Protein AF-A0A2V2RXG0-F1 (afdb_monomer_lite)

Sequence (78 aa):
MQTLKADNRQRVRLPHSKPGQVFAYEPNEDGSITLTPVVKAASKERFPPGSLLKYFTPELDKEETEISRAISSLKVED

Secondary structure (DSSP, 8-state):
-------TTS----TTPPTT--EEEEE-TTS-EEEEE--------SS-TTTTGGG--HHHHHHHHHHHHHHHHT----

pLDDT: mean 84.33, std 11.51, range [51.81, 97.56]

Structure (mmCIF, N/CA/C/O backbone):
data_AF-A0A2V2RXG0-F1
#
_entry.id   AF-A0A2V2RXG0-F1
#
loop_
_atom_site.group_PDB
_atom_site.id
_atom_site.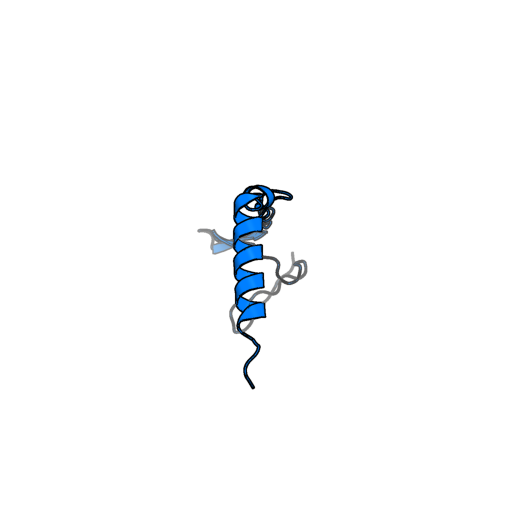type_symbol
_atom_site.label_atom_id
_atom_site.label_alt_id
_atom_site.label_comp_id
_atom_site.label_asym_id
_atom_site.label_entity_id
_atom_site.label_seq_id
_atom_site.pdbx_PDB_ins_code
_atom_site.Cartn_x
_atom_site.Cartn_y
_atom_site.Cartn_z
_atom_site.occupancy
_atom_site.B_iso_or_equiv
_atom_site.auth_seq_id
_atom_site.auth_comp_id
_atom_site.auth_asym_id
_atom_site.auth_atom_id
_atom_site.pdbx_PDB_model_num
ATOM 1 N N . MET A 1 1 ? -17.261 11.425 10.056 1.00 81.88 1 MET A N 1
ATOM 2 C CA . MET A 1 1 ? -16.357 10.480 10.746 1.00 81.88 1 MET A CA 1
ATOM 3 C C . MET A 1 1 ? -16.957 9.090 10.621 1.00 81.88 1 MET A C 1
ATOM 5 O O . MET A 1 1 ? -18.131 8.946 10.930 1.00 81.88 1 MET A O 1
ATOM 9 N N . GLN A 1 2 ? -16.212 8.110 10.108 1.00 89.50 2 GLN A N 1
ATOM 10 C CA . GLN A 1 2 ? -16.689 6.731 9.959 1.00 89.50 2 GLN A CA 1
ATOM 11 C C . GLN A 1 2 ? -15.813 5.804 10.796 1.00 89.50 2 GLN A C 1
ATOM 13 O O . GLN A 1 2 ? -14.592 5.830 10.668 1.00 89.50 2 GLN A O 1
ATOM 18 N N . THR A 1 3 ? -16.440 4.981 11.630 1.00 94.44 3 THR A N 1
ATOM 19 C CA . THR A 1 3 ? -15.741 3.968 12.422 1.00 94.44 3 THR A CA 1
ATOM 20 C C . THR A 1 3 ? -15.522 2.723 11.576 1.00 94.44 3 THR A C 1
ATOM 22 O O . THR A 1 3 ? -16.457 2.202 10.966 1.00 94.44 3 THR A O 1
ATOM 25 N N . LEU A 1 4 ? -14.286 2.234 11.550 1.00 94.25 4 LEU A N 1
ATOM 26 C CA . LEU A 1 4 ? -13.905 1.004 10.868 1.00 94.25 4 LEU A CA 1
ATOM 27 C C . LEU A 1 4 ? -13.402 0.004 11.907 1.00 94.25 4 LEU A C 1
ATOM 29 O O . LEU A 1 4 ? -12.740 0.380 12.871 1.00 94.25 4 LEU A O 1
ATOM 33 N N . LYS A 1 5 ? -13.718 -1.275 11.709 1.00 95.88 5 LYS A N 1
ATOM 34 C CA . LYS A 1 5 ? -13.254 -2.362 12.572 1.00 95.88 5 LYS A CA 1
ATOM 35 C C . LYS A 1 5 ? -12.100 -3.091 11.890 1.00 95.88 5 LYS A C 1
ATOM 37 O O . LYS A 1 5 ? -12.210 -3.438 10.714 1.00 95.88 5 LYS A O 1
ATOM 42 N N . ALA A 1 6 ? -11.025 -3.334 12.634 1.00 96.31 6 ALA A N 1
ATOM 43 C CA . ALA A 1 6 ? -9.956 -4.212 12.182 1.00 96.31 6 ALA A CA 1
ATOM 44 C C . ALA A 1 6 ? -10.435 -5.671 12.169 1.00 96.31 6 ALA A C 1
ATOM 46 O O . ALA A 1 6 ? -11.162 -6.108 13.067 1.00 96.31 6 ALA A O 1
ATOM 47 N N . ASP A 1 7 ? -10.048 -6.425 11.145 1.00 96.25 7 ASP A N 1
ATOM 48 C CA . ASP A 1 7 ? -10.325 -7.858 11.094 1.00 96.25 7 ASP A CA 1
ATOM 49 C C . ASP A 1 7 ? -9.386 -8.662 12.015 1.00 96.25 7 ASP A C 1
ATOM 51 O O . ASP A 1 7 ? -8.462 -8.128 12.631 1.00 96.25 7 ASP A O 1
ATOM 55 N N . ASN A 1 8 ? -9.587 -9.981 12.079 1.00 97.56 8 ASN A N 1
ATOM 56 C CA . ASN A 1 8 ? -8.767 -10.886 12.898 1.00 97.56 8 ASN A CA 1
ATOM 57 C C . ASN A 1 8 ? -7.288 -10.940 12.467 1.00 97.56 8 ASN A C 1
ATOM 59 O O . ASN A 1 8 ? -6.480 -11.582 13.130 1.00 97.56 8 ASN A O 1
ATOM 63 N N . ARG A 1 9 ? -6.931 -10.304 11.346 1.00 97.50 9 ARG A N 1
ATOM 64 C CA . ARG A 1 9 ? -5.561 -10.176 10.844 1.00 97.50 9 ARG A CA 1
ATOM 65 C C . ARG A 1 9 ? -5.032 -8.748 10.988 1.00 97.50 9 ARG A C 1
ATOM 67 O O . ARG A 1 9 ? -4.064 -8.407 10.319 1.00 97.50 9 ARG A O 1
ATOM 74 N N . GLN A 1 10 ? -5.667 -7.927 11.830 1.00 95.06 10 GLN A N 1
ATOM 75 C CA . GLN A 1 10 ? -5.278 -6.542 12.111 1.00 95.06 10 GLN A CA 1
ATOM 76 C C . GLN A 1 10 ? -5.342 -5.621 10.880 1.00 95.06 10 GLN A C 1
ATOM 78 O O . GLN A 1 10 ? -4.623 -4.629 10.793 1.00 95.06 10 GLN A O 1
ATOM 83 N N . ARG A 1 11 ? -6.211 -5.921 9.906 1.00 94.50 11 ARG A N 1
ATOM 84 C CA . ARG A 1 11 ? -6.378 -5.103 8.695 1.00 94.50 11 ARG A CA 1
ATOM 85 C C . ARG A 1 11 ? -7.610 -4.220 8.809 1.00 94.50 11 ARG A C 1
ATOM 87 O O . ARG A 1 11 ? -8.681 -4.697 9.178 1.00 94.50 11 ARG A O 1
ATOM 94 N N . VAL A 1 12 ? -7.480 -2.958 8.407 1.00 93.81 12 VAL A N 1
ATOM 95 C CA . VAL A 1 12 ? -8.593 -2.004 8.307 1.00 93.81 12 VAL A CA 1
ATOM 96 C C . VAL A 1 12 ? -8.923 -1.767 6.836 1.00 93.81 12 VAL A C 1
ATOM 98 O O . VAL A 1 12 ? -8.047 -1.442 6.036 1.00 93.81 12 VAL A O 1
ATOM 101 N N . ARG A 1 13 ? -10.194 -1.936 6.454 1.00 93.19 13 ARG A N 1
ATOM 102 C CA . ARG A 1 13 ? -10.641 -1.722 5.071 1.00 93.19 13 ARG A CA 1
ATOM 103 C C . ARG A 1 13 ? -10.964 -0.250 4.837 1.00 93.19 13 ARG A C 1
ATOM 105 O O . ARG A 1 13 ? -11.969 0.242 5.338 1.00 93.19 13 ARG A O 1
ATOM 112 N N . LEU A 1 14 ? -10.143 0.424 4.037 1.00 93.75 14 LEU A N 1
ATOM 113 C CA . LEU A 1 14 ? -10.355 1.819 3.655 1.00 93.75 14 LEU A CA 1
ATOM 114 C C . LEU A 1 14 ? -11.389 1.911 2.510 1.00 93.75 14 LEU A C 1
ATOM 116 O O . LEU A 1 14 ? -11.158 1.339 1.444 1.00 93.75 14 LEU A O 1
ATOM 120 N N . PRO A 1 15 ? -12.532 2.604 2.686 1.00 90.81 15 PRO A N 1
ATOM 121 C CA . PRO A 1 15 ? -13.617 2.612 1.695 1.00 90.81 15 PRO A CA 1
ATOM 122 C C . PRO A 1 15 ? -13.290 3.372 0.399 1.00 90.81 15 PRO A C 1
ATOM 124 O O . PRO A 1 15 ? -13.857 3.059 -0.643 1.00 90.81 15 PRO A O 1
ATOM 127 N N . HIS A 1 16 ? -12.368 4.338 0.435 1.00 89.12 16 HIS A N 1
ATOM 128 C CA . HIS A 1 16 ? -12.044 5.206 -0.708 1.00 89.12 16 HIS A CA 1
ATOM 129 C C . HIS A 1 16 ? -10.650 4.957 -1.312 1.00 89.12 16 HIS A C 1
ATOM 131 O O . HIS A 1 16 ? -10.157 5.773 -2.087 1.00 89.12 16 HIS A O 1
ATOM 137 N N . SER A 1 17 ? -9.994 3.843 -0.971 1.00 91.12 17 SER A N 1
ATOM 138 C CA . SER A 1 17 ? -8.706 3.469 -1.568 1.00 91.12 17 SER A CA 1
ATOM 139 C C . SER A 1 17 ? -8.888 2.713 -2.884 1.00 91.12 17 SER A C 1
ATOM 141 O O . SER A 1 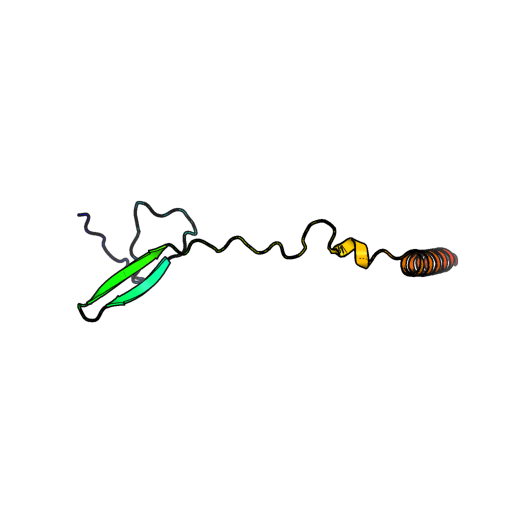17 ? -9.772 1.860 -2.996 1.00 91.12 17 SER A O 1
ATOM 143 N N . LYS A 1 18 ? -8.006 2.951 -3.859 1.00 90.38 18 LYS A N 1
ATOM 144 C CA . LYS A 1 18 ? -7.945 2.156 -5.095 1.00 90.38 18 LYS A CA 1
ATOM 145 C C . LYS A 1 18 ? -7.291 0.790 -4.829 1.00 90.38 18 LYS A C 1
ATOM 147 O O . LYS A 1 18 ? -6.395 0.703 -3.985 1.00 90.38 18 LYS A O 1
ATOM 152 N N . PRO A 1 19 ? -7.663 -0.274 -5.562 1.00 89.69 19 PRO A N 1
ATOM 153 C CA . PRO A 1 19 ? -6.936 -1.540 -5.511 1.00 89.69 19 PRO A CA 1
ATOM 154 C C . PRO A 1 19 ? -5.438 -1.337 -5.782 1.00 89.69 19 PRO A C 1
ATOM 156 O O . PRO A 1 19 ? -5.063 -0.658 -6.736 1.00 89.69 19 PRO A O 1
ATOM 159 N N . GLY A 1 20 ? -4.580 -1.899 -4.927 1.00 88.31 20 GLY A N 1
ATOM 160 C CA . GLY A 1 20 ? -3.122 -1.771 -5.043 1.00 88.31 20 GLY A CA 1
ATOM 161 C C . GLY A 1 20 ? -2.547 -0.399 -4.662 1.00 88.31 20 GLY A C 1
ATOM 162 O O . GLY A 1 20 ? -1.354 -0.173 -4.868 1.00 88.31 20 GLY A O 1
ATOM 163 N N . GLN A 1 21 ? -3.356 0.518 -4.119 1.00 90.56 21 GLN A N 1
ATOM 164 C CA . GLN A 1 21 ? -2.863 1.784 -3.582 1.00 90.56 21 GLN A CA 1
ATOM 165 C C . GLN A 1 21 ? -1.968 1.535 -2.363 1.00 90.56 21 GLN A C 1
ATOM 167 O O . GLN A 1 21 ? -2.340 0.805 -1.446 1.00 90.56 21 GLN A O 1
ATOM 172 N N . VAL A 1 22 ? -0.788 2.151 -2.368 1.00 91.44 22 VAL A N 1
ATOM 173 C CA . VAL A 1 22 ? 0.211 2.024 -1.303 1.00 91.44 22 VAL A CA 1
ATOM 174 C C . VAL A 1 22 ? 0.143 3.256 -0.411 1.00 91.44 22 VAL A C 1
ATOM 176 O O . VAL A 1 22 ? -0.010 4.374 -0.904 1.00 91.44 22 VAL A O 1
ATOM 179 N N . PHE A 1 23 ? 0.271 3.045 0.894 1.00 93.31 23 PHE A N 1
ATOM 180 C CA . PHE A 1 23 ? 0.326 4.103 1.895 1.00 93.31 23 PHE A CA 1
ATOM 181 C C . PHE A 1 23 ? 1.599 3.937 2.723 1.00 93.31 23 PHE A C 1
ATOM 183 O O . PHE A 1 23 ? 1.962 2.814 3.075 1.00 93.31 23 PHE A O 1
ATOM 190 N N . ALA A 1 24 ? 2.271 5.045 3.020 1.00 94.44 24 ALA A N 1
ATOM 191 C CA . ALA A 1 24 ? 3.274 5.103 4.067 1.00 94.44 24 ALA A CA 1
ATOM 192 C C . ALA A 1 24 ? 2.558 5.065 5.420 1.00 94.44 24 ALA A C 1
ATOM 194 O O . ALA A 1 24 ? 1.484 5.652 5.565 1.00 94.44 24 ALA A O 1
ATOM 195 N N . TYR A 1 25 ? 3.141 4.342 6.370 1.00 95.12 25 TYR A N 1
ATOM 196 C CA . TYR A 1 25 ? 2.604 4.143 7.710 1.00 95.12 25 TYR A CA 1
ATOM 197 C C . TYR A 1 25 ? 3.495 4.869 8.713 1.00 95.12 25 TYR A C 1
ATOM 199 O O . TYR A 1 25 ? 4.678 4.543 8.817 1.00 95.12 25 TYR 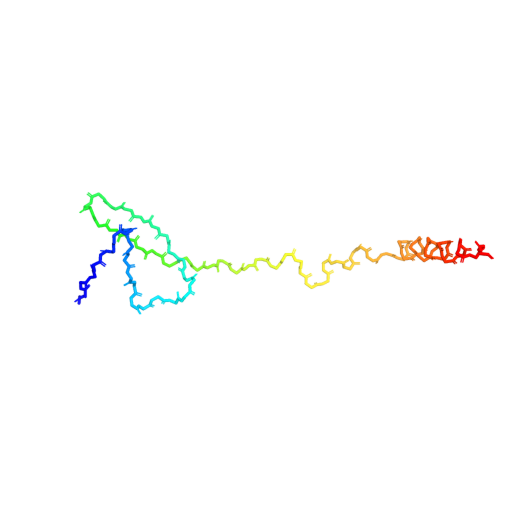A O 1
ATOM 207 N N . GLU A 1 26 ? 2.921 5.813 9.453 1.00 96.88 26 GLU A N 1
ATOM 208 C CA . GLU A 1 26 ? 3.606 6.545 10.519 1.00 96.88 26 GLU A CA 1
ATOM 209 C C . GLU A 1 26 ? 2.767 6.482 11.804 1.00 96.88 26 GLU A C 1
ATOM 211 O O . GLU A 1 26 ? 1.660 7.030 11.842 1.00 96.88 26 GLU A O 1
ATOM 216 N N . PRO A 1 27 ? 3.242 5.775 12.845 1.00 96.44 27 PRO A N 1
ATOM 217 C CA . PRO A 1 27 ? 2.624 5.810 14.161 1.00 96.44 27 PRO A CA 1
ATOM 218 C C . PRO A 1 27 ? 3.073 7.064 14.920 1.00 96.44 27 PRO A C 1
ATOM 220 O O . PRO A 1 27 ? 4.260 7.387 14.949 1.00 96.44 27 PRO A O 1
ATOM 223 N N . ASN A 1 28 ? 2.129 7.737 15.567 1.00 97.12 28 ASN A N 1
ATOM 224 C CA . ASN A 1 28 ? 2.374 8.936 16.364 1.00 97.12 28 ASN A CA 1
ATOM 225 C C . ASN A 1 28 ? 2.379 8.601 17.869 1.00 97.12 28 ASN A C 1
ATOM 227 O O . ASN A 1 28 ? 1.813 7.592 18.299 1.00 97.12 28 ASN A O 1
ATOM 231 N N . GLU A 1 29 ? 2.993 9.456 18.693 1.00 96.19 29 GLU A N 1
ATOM 232 C CA . GLU A 1 29 ? 3.092 9.251 20.152 1.00 96.19 29 GLU A CA 1
ATOM 233 C C . GLU A 1 29 ? 1.736 9.313 20.877 1.00 96.19 29 GLU A C 1
ATOM 235 O O . GLU A 1 29 ? 1.567 8.717 21.938 1.00 96.19 29 GLU A O 1
ATOM 240 N N . ASP A 1 30 ? 0.747 9.984 20.286 1.00 96.06 30 ASP A N 1
ATOM 241 C CA . ASP A 1 30 ? -0.630 10.068 20.788 1.00 96.06 30 ASP A CA 1
ATOM 242 C C . ASP A 1 30 ? -1.460 8.797 20.509 1.00 96.06 30 ASP A C 1
ATOM 244 O O . ASP A 1 30 ? -2.644 8.732 20.843 1.00 96.06 30 ASP A O 1
ATOM 248 N N . GLY A 1 31 ? -0.848 7.779 19.893 1.00 92.50 31 GLY A N 1
ATOM 249 C CA . GLY A 1 31 ? -1.496 6.527 19.508 1.00 92.50 31 GLY A CA 1
ATOM 250 C C . GLY A 1 31 ? -2.304 6.616 18.212 1.00 92.50 31 GLY A C 1
ATOM 251 O O . GLY A 1 31 ? -2.922 5.625 17.812 1.00 92.50 31 GLY A O 1
ATOM 252 N N . SER A 1 32 ? -2.306 7.770 17.538 1.00 95.50 32 SER A N 1
ATOM 253 C CA . SER A 1 32 ? -2.869 7.892 16.197 1.00 95.50 32 SER A CA 1
ATOM 254 C C . SER A 1 32 ? -1.922 7.309 15.142 1.00 95.50 32 SER A C 1
ATOM 256 O O . SER A 1 32 ? -0.725 7.117 15.364 1.00 95.50 32 SER A O 1
ATOM 258 N N . ILE A 1 33 ? -2.476 6.990 13.972 1.00 95.31 33 ILE A N 1
ATOM 259 C CA . ILE A 1 33 ? -1.718 6.495 12.823 1.00 95.31 33 ILE A CA 1
ATOM 260 C C . ILE A 1 33 ? -2.016 7.406 11.641 1.00 95.31 33 ILE A C 1
ATOM 262 O O . ILE A 1 33 ? -3.180 7.592 11.270 1.00 95.31 33 ILE A O 1
ATOM 266 N N . THR A 1 34 ? -0.962 7.906 11.009 1.00 95.69 34 THR A N 1
ATOM 267 C CA . THR A 1 34 ? -1.047 8.644 9.752 1.00 95.69 34 THR A CA 1
ATOM 268 C C . THR A 1 34 ? -0.791 7.691 8.585 1.00 95.69 34 THR A C 1
ATOM 270 O O . THR A 1 34 ? 0.188 6.944 8.573 1.00 95.69 34 THR A O 1
ATOM 273 N N . LEU A 1 35 ? -1.683 7.708 7.588 1.00 94.25 35 LEU A N 1
ATOM 274 C CA . LEU A 1 35 ? -1.524 6.968 6.334 1.00 94.25 35 LEU A CA 1
ATOM 275 C C . LEU A 1 35 ? -1.375 7.945 5.168 1.00 94.25 35 LEU A C 1
ATOM 277 O O . LEU A 1 35 ? -2.355 8.552 4.732 1.00 94.25 35 LEU A O 1
ATOM 281 N N . THR A 1 36 ? -0.166 8.056 4.623 1.00 94.06 36 THR A N 1
ATOM 282 C CA . THR A 1 36 ? 0.125 8.986 3.521 1.00 94.06 36 THR A CA 1
ATOM 283 C C . THR A 1 36 ? 0.154 8.229 2.196 1.00 94.06 36 THR A C 1
ATOM 285 O O . THR A 1 36 ? 0.961 7.310 2.052 1.00 94.06 36 THR A O 1
ATOM 288 N N . PRO A 1 37 ? -0.694 8.559 1.202 1.00 91.88 37 PRO A N 1
ATOM 289 C CA . PRO A 1 37 ? -0.651 7.905 -0.100 1.00 91.88 37 PRO A CA 1
ATOM 290 C C . PRO A 1 37 ? 0.737 8.023 -0.738 1.00 91.88 37 PRO A C 1
ATOM 292 O O . PRO A 1 37 ? 1.229 9.125 -0.975 1.00 91.88 37 PRO A O 1
ATOM 295 N N . VAL A 1 38 ? 1.348 6.888 -1.074 1.00 89.88 38 VAL A N 1
ATOM 296 C CA . VAL A 1 38 ? 2.591 6.876 -1.845 1.00 89.88 38 VAL A CA 1
ATOM 297 C C . VAL A 1 38 ? 2.215 7.036 -3.307 1.00 89.88 38 VAL A C 1
ATOM 299 O O . VAL A 1 38 ? 1.764 6.097 -3.970 1.00 89.88 38 VAL A O 1
ATOM 302 N N . VAL A 1 39 ? 2.400 8.245 -3.827 1.00 80.56 39 VAL A N 1
ATOM 303 C CA . VAL A 1 39 ? 2.430 8.456 -5.271 1.00 80.56 39 VAL A CA 1
ATOM 304 C C . VAL A 1 39 ? 3.669 7.718 -5.753 1.00 80.56 39 VAL A C 1
ATOM 306 O O . VAL A 1 39 ? 4.784 8.111 -5.416 1.00 80.56 39 VAL A O 1
ATOM 309 N N . LYS A 1 40 ? 3.496 6.605 -6.480 1.00 66.50 40 LYS A N 1
ATOM 310 C CA . LYS A 1 40 ? 4.624 5.971 -7.168 1.00 66.50 40 LYS A CA 1
ATOM 311 C C . LYS A 1 40 ? 5.289 7.080 -7.974 1.00 66.50 40 LYS A C 1
ATOM 313 O O . LYS A 1 40 ? 4.660 7.615 -8.888 1.00 66.50 40 LYS A O 1
ATOM 318 N N . ALA A 1 41 ? 6.510 7.456 -7.592 1.00 58.75 41 ALA A N 1
ATOM 319 C CA . ALA A 1 41 ? 7.329 8.332 -8.410 1.00 58.75 41 ALA A CA 1
ATOM 320 C C . ALA A 1 41 ? 7.273 7.776 -9.833 1.00 58.75 41 ALA A C 1
ATOM 322 O O . ALA A 1 41 ? 7.318 6.550 -9.996 1.00 58.75 41 ALA A O 1
ATOM 323 N N . ALA A 1 42 ? 7.079 8.653 -10.824 1.00 55.34 42 ALA A N 1
ATOM 324 C CA . ALA A 1 42 ? 7.028 8.257 -12.224 1.00 55.34 42 ALA A CA 1
ATOM 325 C C . ALA A 1 42 ? 8.156 7.251 -12.457 1.00 55.34 42 ALA A C 1
ATOM 327 O O . ALA A 1 42 ? 9.317 7.557 -12.174 1.00 55.34 42 ALA A O 1
ATOM 328 N N . SER A 1 43 ? 7.801 6.018 -12.833 1.00 57.56 43 SER A N 1
ATOM 329 C CA . SER A 1 43 ? 8.791 4.977 -13.065 1.00 57.56 43 SER A CA 1
ATOM 330 C C . SER A 1 43 ? 9.774 5.547 -14.071 1.00 57.56 43 SER A C 1
ATOM 332 O O . SER A 1 43 ? 9.381 5.800 -15.210 1.00 57.56 43 SER A O 1
ATOM 334 N N . LYS A 1 44 ? 11.010 5.824 -13.639 1.00 64.81 44 LYS A N 1
ATOM 335 C CA . LYS A 1 44 ? 12.045 6.298 -14.550 1.00 64.81 44 LYS A CA 1
ATOM 336 C C . LYS A 1 44 ? 12.128 5.252 -15.648 1.00 64.81 44 LYS A C 1
ATOM 338 O O . LYS A 1 44 ? 12.318 4.071 -15.350 1.00 64.81 44 LYS A O 1
ATOM 343 N N . GLU A 1 45 ? 11.870 5.671 -16.877 1.00 68.19 45 GLU A N 1
ATOM 344 C CA . GLU A 1 45 ? 11.849 4.771 -18.017 1.00 68.19 45 GLU A CA 1
ATOM 345 C C . GLU A 1 45 ? 13.198 4.049 -18.048 1.00 68.19 45 GLU A C 1
ATOM 347 O O . GLU A 1 45 ? 14.250 4.691 -18.109 1.00 68.19 45 GLU A O 1
ATOM 352 N N . ARG A 1 46 ? 13.182 2.720 -17.860 1.00 74.25 46 ARG A N 1
ATOM 353 C CA . ARG A 1 46 ? 14.413 1.937 -17.648 1.00 74.25 46 ARG A CA 1
ATOM 354 C C . ARG A 1 46 ? 15.381 2.119 -18.821 1.00 74.25 46 ARG A C 1
ATOM 356 O O . ARG A 1 46 ? 16.590 2.125 -18.616 1.00 74.25 46 ARG A O 1
ATOM 363 N N . PHE A 1 47 ? 14.821 2.316 -20.011 1.00 79.31 47 PHE A N 1
ATOM 364 C CA . PHE A 1 47 ? 15.525 2.614 -21.246 1.00 79.31 47 PHE A CA 1
ATOM 365 C C . PHE A 1 47 ? 14.754 3.706 -21.998 1.00 79.31 47 PHE A C 1
ATOM 367 O O . PHE A 1 47 ? 13.706 3.405 -22.565 1.00 79.31 47 PHE A O 1
ATOM 374 N N . PRO A 1 48 ? 15.236 4.962 -22.004 1.00 82.25 48 PRO A N 1
ATOM 375 C CA . PRO A 1 48 ? 14.643 6.022 -22.813 1.00 82.25 48 PRO A CA 1
ATOM 376 C C . PRO A 1 48 ? 14.605 5.637 -24.302 1.00 82.25 48 PRO A C 1
ATOM 378 O O . PRO A 1 48 ? 15.509 4.912 -24.753 1.00 82.25 48 PRO A O 1
ATOM 381 N N . PRO A 1 49 ? 13.643 6.147 -25.093 1.00 80.88 49 PRO A N 1
ATOM 382 C CA . PRO A 1 49 ? 13.621 5.958 -26.539 1.00 80.88 49 PRO A CA 1
ATOM 383 C C . PRO A 1 49 ? 14.970 6.342 -27.157 1.00 80.88 49 PRO A C 1
ATOM 385 O O . PRO A 1 49 ? 15.510 7.412 -26.888 1.00 80.88 49 PRO A O 1
ATOM 388 N N . GLY A 1 50 ? 15.555 5.439 -27.944 1.00 81.06 50 GLY A N 1
ATOM 389 C CA . GLY A 1 50 ? 16.858 5.650 -28.584 1.00 81.06 50 GLY A CA 1
ATOM 390 C C . GLY A 1 50 ? 18.092 5.378 -27.709 1.00 81.06 50 GLY A C 1
ATOM 391 O O . GLY A 1 50 ? 19.195 5.321 -28.243 1.00 81.06 50 GLY A O 1
ATOM 392 N N . SER A 1 51 ? 17.950 5.118 -26.402 1.00 84.44 51 SER A N 1
ATOM 393 C CA . SER A 1 51 ? 19.098 4.818 -25.517 1.00 84.44 51 SER A CA 1
ATOM 394 C C . SER A 1 51 ? 19.868 3.544 -25.887 1.00 84.44 51 SER A C 1
ATOM 396 O O . SER A 1 51 ? 21.036 3.402 -25.520 1.00 84.44 51 SER A O 1
ATOM 398 N N . LEU A 1 52 ? 19.224 2.637 -26.628 1.00 84.81 52 LEU A N 1
ATOM 399 C CA . LEU A 1 52 ? 19.817 1.396 -27.119 1.00 84.81 52 LEU A CA 1
ATOM 400 C C . LEU A 1 52 ? 20.508 1.551 -28.484 1.00 84.81 52 LEU A C 1
ATOM 402 O O . LEU A 1 52 ? 21.304 0.689 -28.836 1.00 84.81 52 LEU A O 1
ATOM 406 N N . LEU A 1 53 ? 20.279 2.650 -29.222 1.00 84.00 53 LEU A N 1
ATOM 407 C CA . LEU A 1 53 ? 20.868 2.858 -30.558 1.00 84.00 53 LEU A CA 1
ATOM 408 C C . LEU A 1 53 ? 22.399 2.892 -30.537 1.00 84.00 53 LEU A C 1
ATOM 410 O O . LEU A 1 53 ? 23.032 2.486 -31.499 1.00 84.00 53 LEU A O 1
ATOM 414 N N . LYS A 1 54 ? 23.004 3.303 -29.419 1.00 80.75 54 LYS A N 1
ATOM 415 C CA . LYS A 1 54 ? 24.465 3.302 -29.237 1.00 80.75 54 LYS A CA 1
ATOM 416 C C . LYS A 1 54 ? 25.112 1.912 -29.302 1.00 80.75 54 LYS A C 1
ATOM 418 O O . LYS A 1 54 ? 26.327 1.835 -29.416 1.00 80.75 54 LYS A O 1
ATOM 423 N N . TYR A 1 55 ? 24.326 0.844 -29.158 1.00 79.44 55 TYR A N 1
ATOM 424 C CA . TYR A 1 55 ? 24.809 -0.533 -29.258 1.00 79.44 55 TYR A CA 1
ATOM 425 C C . TYR A 1 55 ? 24.669 -1.107 -30.675 1.00 79.44 55 TYR A C 1
ATOM 427 O O . TYR A 1 55 ? 25.233 -2.157 -30.940 1.00 79.44 55 TYR A O 1
ATOM 435 N N . PHE A 1 56 ? 23.967 -0.423 -31.585 1.00 79.25 56 PHE A N 1
ATOM 436 C CA . PHE A 1 56 ? 23.895 -0.794 -32.999 1.00 79.25 56 PHE A CA 1
ATOM 437 C C . PHE A 1 56 ? 25.013 -0.068 -33.751 1.00 79.25 56 PHE A C 1
ATOM 439 O O . PHE A 1 56 ? 24.830 1.056 -34.227 1.00 79.25 56 PHE A O 1
ATOM 446 N N . THR A 1 57 ? 26.202 -0.674 -33.797 1.00 80.00 57 THR A N 1
ATOM 447 C CA . THR A 1 57 ? 27.319 -0.173 -34.608 1.00 80.00 57 THR A CA 1
ATOM 448 C C . THR A 1 57 ? 27.483 -1.022 -35.872 1.00 80.00 57 THR A C 1
ATOM 450 O O . THR A 1 57 ? 27.273 -2.234 -35.824 1.00 80.00 57 THR A O 1
ATOM 453 N N . PRO A 1 58 ? 27.933 -0.433 -37.001 1.00 81.75 58 PRO A N 1
ATOM 454 C CA . PRO A 1 58 ? 28.185 -1.187 -38.235 1.00 81.75 58 PRO A CA 1
ATOM 455 C C . PRO A 1 58 ? 29.225 -2.305 -38.087 1.00 81.75 58 PRO A C 1
ATOM 457 O O . PRO A 1 58 ? 29.335 -3.163 -38.957 1.00 81.75 58 PRO A O 1
ATOM 460 N N . GLU A 1 59 ? 30.046 -2.245 -37.042 1.00 79.12 59 GLU A N 1
ATOM 461 C CA . GLU A 1 59 ? 31.053 -3.248 -36.701 1.00 79.12 59 GLU A CA 1
ATOM 462 C C . GLU A 1 59 ? 30.393 -4.477 -36.068 1.00 79.12 59 GLU A C 1
ATOM 464 O O . GLU A 1 59 ? 30.585 -5.583 -36.567 1.00 79.12 59 GLU A O 1
ATOM 469 N N . LEU A 1 60 ? 29.538 -4.275 -35.056 1.00 75.75 60 LEU A N 1
ATOM 470 C CA . LEU A 1 60 ? 28.788 -5.352 -34.405 1.00 75.75 60 LEU A CA 1
ATOM 471 C C . LEU A 1 60 ? 27.816 -6.034 -35.372 1.00 75.75 60 LEU A C 1
ATOM 473 O O . LEU A 1 60 ? 27.762 -7.259 -35.414 1.00 75.75 60 LEU A O 1
ATOM 477 N N . ASP A 1 61 ? 27.123 -5.267 -36.219 1.00 80.81 61 ASP A N 1
ATOM 478 C CA . ASP A 1 61 ? 26.210 -5.832 -37.221 1.00 80.81 61 ASP A CA 1
ATOM 479 C C . ASP A 1 61 ? 26.940 -6.773 -38.198 1.00 80.81 61 ASP A C 1
ATOM 481 O O . ASP A 1 61 ? 26.395 -7.800 -38.612 1.00 80.81 61 ASP A O 1
ATOM 485 N N . LYS A 1 62 ? 28.186 -6.450 -38.575 1.00 82.62 62 LYS A N 1
ATOM 486 C CA . LYS A 1 62 ? 29.006 -7.306 -39.447 1.00 82.62 62 LYS A CA 1
ATOM 487 C C . LYS A 1 62 ? 29.430 -8.581 -38.734 1.00 82.62 62 LYS A C 1
ATOM 489 O O . LYS A 1 62 ? 29.263 -9.653 -39.310 1.00 82.62 62 LYS A O 1
ATOM 494 N N . GLU A 1 63 ? 29.923 -8.473 -37.502 1.00 77.81 63 GLU A N 1
ATOM 495 C CA . GLU A 1 63 ? 30.312 -9.636 -3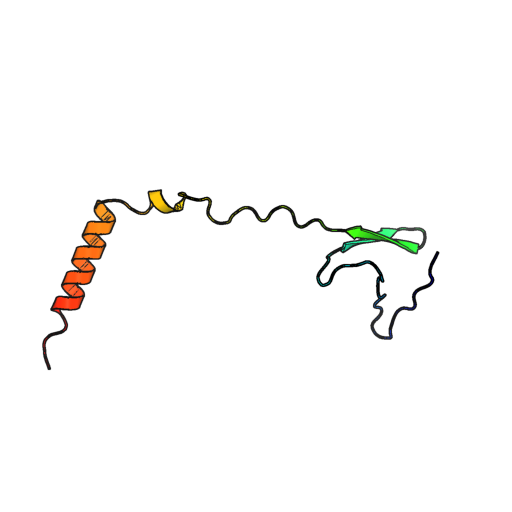6.697 1.00 77.81 63 GLU A CA 1
ATOM 496 C C . GLU A 1 63 ? 29.122 -10.581 -36.477 1.00 77.81 63 GLU A C 1
ATOM 498 O O . GLU A 1 63 ? 29.228 -11.780 -36.733 1.00 77.81 63 GLU A O 1
ATOM 503 N N . GLU A 1 64 ? 27.953 -10.056 -36.098 1.00 82.12 64 GLU A N 1
ATOM 504 C CA . GLU A 1 64 ? 26.736 -10.858 -35.930 1.00 82.12 64 GLU A CA 1
ATOM 505 C C . GLU A 1 64 ? 26.286 -11.511 -37.245 1.00 82.12 64 GLU A C 1
ATOM 507 O O . GLU A 1 64 ? 25.878 -12.678 -37.261 1.00 82.12 64 GLU A O 1
ATOM 512 N N . THR A 1 65 ? 26.407 -10.796 -38.369 1.00 84.25 65 THR A N 1
ATOM 513 C CA . THR A 1 65 ? 26.094 -11.334 -39.701 1.00 84.25 65 THR A CA 1
ATOM 514 C C . THR A 1 65 ? 27.044 -12.468 -40.085 1.00 84.25 65 THR A C 1
ATOM 516 O O . THR A 1 65 ? 26.600 -13.495 -40.604 1.00 84.25 65 THR A O 1
ATOM 519 N N . GLU A 1 66 ? 28.341 -12.318 -39.828 1.00 88.31 66 GLU A N 1
ATOM 520 C CA . GLU A 1 66 ? 29.353 -13.342 -40.098 1.00 88.31 66 GLU A CA 1
ATOM 521 C C . GLU A 1 66 ? 29.144 -14.584 -39.229 1.00 88.31 66 GLU A C 1
ATOM 523 O O . GLU A 1 66 ? 29.149 -15.702 -39.750 1.00 88.31 66 GLU A O 1
ATOM 528 N N . ILE A 1 67 ? 28.861 -14.401 -37.937 1.00 83.19 67 ILE A N 1
ATOM 529 C CA . ILE A 1 67 ? 28.535 -15.490 -37.007 1.00 83.19 67 ILE A CA 1
ATOM 530 C C . ILE A 1 67 ? 27.269 -16.227 -37.466 1.00 83.19 67 ILE A C 1
ATOM 532 O O . ILE A 1 67 ? 27.264 -17.456 -37.567 1.00 83.19 67 ILE A O 1
ATOM 536 N N . SER A 1 68 ? 26.204 -15.496 -37.804 1.00 82.69 68 SER A N 1
ATOM 537 C CA . SER A 1 68 ? 24.948 -16.065 -38.317 1.00 82.69 68 SER A CA 1
ATOM 538 C C . SER A 1 68 ? 25.161 -16.868 -39.609 1.00 82.69 68 SER A C 1
ATOM 540 O O . SER A 1 68 ? 24.654 -17.987 -39.777 1.00 82.69 68 SER A O 1
ATOM 542 N N . ARG A 1 69 ? 25.987 -16.343 -40.520 1.00 84.38 69 ARG A N 1
ATOM 543 C CA . ARG A 1 69 ? 26.355 -17.014 -41.771 1.00 84.38 69 ARG A CA 1
ATOM 544 C C . ARG A 1 69 ? 27.187 -18.274 -41.534 1.00 84.38 69 ARG A C 1
ATOM 546 O O . ARG A 1 69 ? 26.954 -19.292 -42.183 1.00 84.38 69 ARG A O 1
ATOM 553 N N . ALA A 1 70 ? 28.127 -18.235 -40.595 1.00 85.38 70 ALA A N 1
ATOM 554 C CA . ALA A 1 70 ? 28.934 -19.394 -40.232 1.00 85.38 70 ALA A CA 1
ATOM 555 C C . ALA A 1 70 ? 28.068 -20.513 -39.628 1.00 85.38 70 ALA A C 1
ATOM 557 O O . ALA A 1 70 ? 28.165 -21.663 -40.051 1.00 85.38 70 ALA A O 1
ATOM 558 N N . ILE A 1 71 ? 27.154 -20.177 -38.711 1.00 81.50 71 ILE A N 1
ATOM 559 C CA . ILE A 1 71 ? 26.236 -21.142 -38.080 1.00 81.50 71 ILE A CA 1
ATOM 560 C C . ILE A 1 71 ? 25.295 -21.788 -39.104 1.00 81.50 71 ILE A C 1
ATOM 562 O O . ILE A 1 71 ? 25.056 -22.993 -39.046 1.00 81.50 71 ILE A O 1
ATOM 566 N N . SER A 1 72 ? 24.755 -21.010 -40.045 1.00 78.00 72 SER A N 1
ATOM 567 C CA . SER A 1 72 ? 23.897 -21.555 -41.108 1.00 78.00 72 SER A CA 1
ATOM 568 C C . SER A 1 72 ? 24.661 -22.464 -42.075 1.00 78.00 72 SER A C 1
ATOM 570 O O . SER A 1 72 ? 24.098 -23.444 -42.556 1.00 78.00 72 SER A O 1
ATOM 572 N N . SER A 1 73 ? 25.948 -22.193 -42.299 1.00 74.88 73 SER A N 1
ATOM 573 C CA . SER A 1 73 ? 26.817 -23.010 -43.157 1.00 74.88 73 SER A CA 1
ATOM 574 C C . SER A 1 73 ? 27.267 -24.321 -42.496 1.00 74.88 73 SER A C 1
ATOM 576 O O . SER A 1 73 ? 27.550 -25.285 -43.194 1.00 74.88 73 SER A O 1
ATOM 578 N N . LEU A 1 74 ? 27.287 -24.389 -41.160 1.00 73.06 74 LEU A N 1
ATOM 579 C CA . LEU A 1 74 ? 27.611 -25.598 -40.385 1.00 73.06 74 LEU A CA 1
ATOM 580 C C . LEU A 1 74 ? 26.467 -26.631 -40.338 1.00 73.06 74 LEU A C 1
ATOM 582 O O . LEU A 1 74 ? 26.610 -27.669 -39.701 1.00 73.06 74 LEU A O 1
ATOM 586 N N . LYS A 1 75 ? 25.318 -26.352 -40.968 1.00 61.03 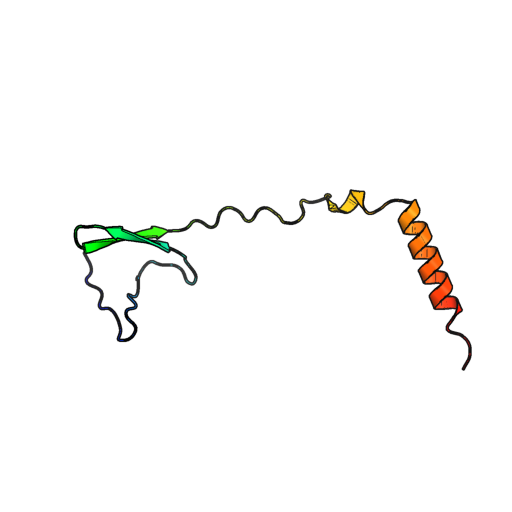75 LYS A N 1
ATOM 587 C CA . LYS A 1 75 ? 24.090 -27.154 -40.838 1.00 61.03 75 LYS A CA 1
ATOM 588 C C . LYS A 1 75 ? 23.818 -28.110 -42.003 1.00 61.03 75 LYS A C 1
ATOM 590 O O . LYS A 1 75 ? 22.670 -28.482 -42.219 1.00 61.03 75 LYS A O 1
ATOM 595 N N . VAL A 1 76 ? 24.850 -28.505 -42.744 1.00 60.47 76 VAL A N 1
ATOM 596 C CA . VAL A 1 76 ? 24.743 -29.486 -43.830 1.00 60.47 76 VAL A CA 1
ATOM 597 C C . VAL A 1 76 ? 25.744 -30.602 -43.577 1.00 60.47 76 VAL A C 1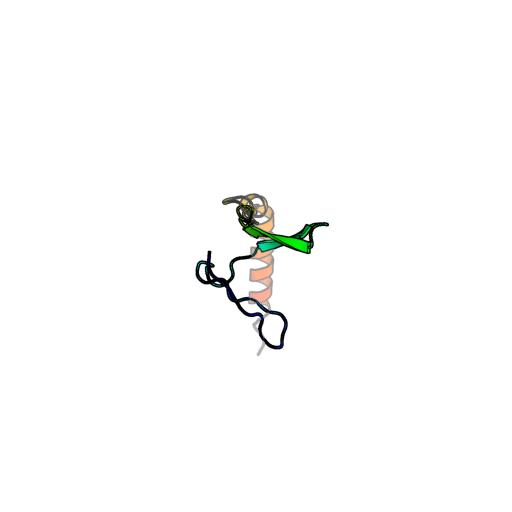
ATOM 599 O O . VAL A 1 76 ? 26.898 -30.470 -43.952 1.00 60.47 76 VAL A O 1
ATOM 602 N N . GLU A 1 77 ? 25.287 -31.657 -42.912 1.00 56.72 77 GLU A N 1
ATOM 603 C CA . GLU A 1 77 ? 25.815 -33.027 -42.971 1.00 56.72 77 GLU A CA 1
ATOM 604 C C . GLU A 1 77 ? 24.816 -33.910 -42.193 1.00 56.72 77 GLU A C 1
ATOM 606 O O . GLU A 1 77 ? 24.960 -34.122 -40.991 1.00 56.72 77 GLU A O 1
ATOM 611 N N . ASP A 1 78 ? 23.750 -34.327 -42.890 1.00 51.81 78 ASP A N 1
ATOM 612 C CA . ASP A 1 78 ? 22.938 -35.520 -42.587 1.00 51.81 78 ASP A CA 1
ATOM 613 C C . ASP A 1 78 ? 23.246 -36.579 -43.660 1.00 51.81 78 ASP A C 1
ATOM 615 O O . ASP A 1 78 ? 23.320 -36.189 -44.854 1.00 51.81 78 ASP A O 1
#

Radius of gyration: 28.31 Å; chains: 1; bounding box: 48×46×65 Å

Foldseek 3Di:
DDDFDQDPVRDTDDPPDDVPWAWDWDQDPVRDIDTHTDPPDDPPPPAPVCNCVVVDDPVVVVVVVVVVVVVVVVPDDD